Protein AF-U6DM44-F1 (afdb_monomer_lite)

Foldseek 3Di:
DPDDDDDDDPDDDDDDDDDDDPDPPQQCDPPDPPPPDHGPVVVVVVVVVVVVLVVLVVDPPVSSVVVVVVVVVVCCVPPDDPDPD

pLDDT: mean 95.71, std 8.26, range [40.78, 98.5]

Radius of gyration: 19.13 Å; chains: 1; bounding box: 43×34×48 Å

Organism: Neovison vison (NCBI:txid452646)

Secondary structure (DSSP, 8-state):
---------SS----------SS-GGGS-TT-SSS-SPPHHHHHHHHHHHHHHHHHTTS-HHHHHHHHHHHHHHHHHHHS-S---

Sequence (85 aa):
ALWFHNVISEEFGVGVNIFWKHLPSECYDKTDTYGNKDPTAASRAAQILDRALKTLAELPEEYRDFYARRMVLHIQEKAYSRNFE

Structure (mmCIF, N/CA/C/O backbone):
data_AF-U6DM44-F1
#
_entry.id   AF-U6DM44-F1
#
loop_
_atom_site.group_PDB
_atom_site.id
_atom_site.type_symbol
_atom_site.label_atom_id
_atom_site.label_alt_id
_atom_site.label_comp_id
_atom_site.label_asym_id
_atom_site.label_entity_id
_atom_site.label_seq_id
_atom_site.pdbx_PDB_ins_code
_atom_site.Cartn_x
_atom_site.Cartn_y
_atom_site.Cartn_z
_atom_site.occupancy
_atom_site.B_iso_or_equiv
_atom_site.auth_seq_id
_atom_site.auth_comp_id
_atom_site.auth_asym_id
_atom_site.auth_atom_id
_atom_site.pdbx_PDB_model_num
ATOM 1 N N . ALA A 1 1 ? 11.434 4.155 -7.801 1.00 91.56 1 ALA A N 1
ATOM 2 C CA . ALA A 1 1 ? 10.555 3.057 -7.333 1.00 91.56 1 ALA A CA 1
ATOM 3 C C . ALA A 1 1 ? 9.118 3.564 -7.223 1.00 91.56 1 ALA A C 1
ATOM 5 O O . ALA A 1 1 ? 8.957 4.773 -7.128 1.00 91.56 1 ALA A O 1
ATOM 6 N N . LEU A 1 2 ? 8.118 2.670 -7.221 1.00 96.19 2 LEU A N 1
ATOM 7 C CA . LEU A 1 2 ? 6.669 2.952 -7.084 1.00 96.19 2 LEU A CA 1
ATOM 8 C C . LEU A 1 2 ? 5.936 3.516 -8.320 1.00 96.19 2 LEU A C 1
ATOM 10 O O . LEU A 1 2 ? 4.729 3.722 -8.263 1.00 96.19 2 LEU A O 1
ATOM 14 N N . TRP A 1 3 ? 6.625 3.732 -9.442 1.00 97.06 3 TRP A N 1
ATOM 15 C CA . TRP A 1 3 ? 5.997 4.204 -10.680 1.00 97.06 3 TRP A CA 1
ATOM 16 C C . TRP A 1 3 ? 5.491 3.020 -11.505 1.00 97.06 3 TRP A C 1
ATOM 18 O O . TRP A 1 3 ? 6.283 2.177 -11.943 1.00 97.06 3 TRP A O 1
ATOM 28 N N . PHE A 1 4 ? 4.178 2.964 -11.726 1.00 96.88 4 PHE A N 1
ATOM 29 C CA . PHE A 1 4 ? 3.585 2.015 -12.662 1.00 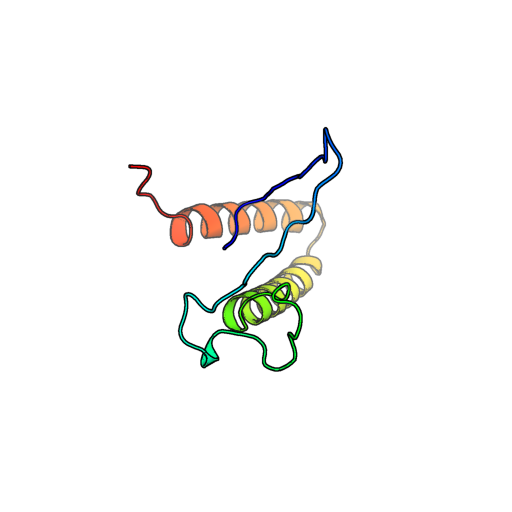96.88 4 PHE A CA 1
ATOM 30 C C . PHE A 1 4 ? 4.096 2.297 -14.077 1.00 96.88 4 PHE A C 1
ATOM 32 O O . PHE A 1 4 ? 4.159 3.449 -14.502 1.00 96.88 4 PHE A O 1
ATOM 39 N N . HIS A 1 5 ? 4.462 1.246 -14.805 1.00 96.12 5 HIS A N 1
ATOM 40 C CA . HIS A 1 5 ? 4.897 1.347 -16.193 1.00 96.12 5 HIS A CA 1
ATOM 41 C C . HIS A 1 5 ? 4.396 0.144 -16.990 1.00 96.12 5 HIS A C 1
ATOM 43 O O . HIS A 1 5 ? 4.246 -0.959 -16.464 1.00 96.12 5 HIS A O 1
ATOM 49 N N . ASN A 1 6 ? 4.135 0.375 -18.272 1.00 97.62 6 ASN A N 1
ATOM 50 C CA . ASN A 1 6 ? 3.830 -0.647 -19.259 1.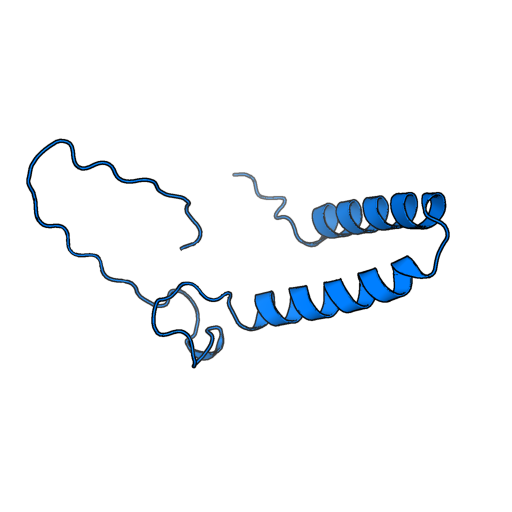00 97.62 6 ASN A CA 1
ATOM 51 C C . ASN A 1 6 ? 4.759 -0.414 -20.453 1.00 97.62 6 ASN A C 1
ATOM 53 O O . ASN A 1 6 ? 4.969 0.733 -20.842 1.00 97.62 6 ASN A O 1
ATOM 57 N N . VAL A 1 7 ? 5.355 -1.481 -20.982 1.00 96.50 7 VAL A N 1
ATOM 58 C CA . VAL A 1 7 ? 6.321 -1.400 -22.083 1.00 96.50 7 VAL A CA 1
ATOM 59 C C . VAL A 1 7 ? 5.825 -2.274 -23.224 1.00 96.50 7 VAL A C 1
ATOM 61 O O . VAL A 1 7 ? 5.487 -3.438 -23.011 1.00 96.50 7 VAL A O 1
ATOM 64 N N . ILE A 1 8 ? 5.809 -1.705 -24.427 1.00 97.75 8 ILE A N 1
ATOM 65 C CA . ILE A 1 8 ? 5.492 -2.388 -25.681 1.00 97.75 8 ILE A CA 1
ATOM 66 C C . ILE A 1 8 ? 6.729 -2.276 -26.576 1.00 97.75 8 ILE A C 1
ATOM 68 O O . ILE A 1 8 ? 7.280 -1.189 -26.731 1.00 97.75 8 ILE A O 1
ATOM 72 N N . SER A 1 9 ? 7.185 -3.396 -27.139 1.00 97.62 9 SER A N 1
ATOM 73 C CA . SER A 1 9 ? 8.287 -3.404 -28.107 1.00 97.62 9 SER A CA 1
ATOM 74 C C . SER A 1 9 ? 7.721 -3.148 -29.501 1.00 97.62 9 SER A C 1
ATOM 76 O O . SER A 1 9 ? 7.075 -4.031 -30.062 1.00 97.62 9 SER A O 1
ATOM 78 N N . GLU A 1 10 ? 7.925 -1.949 -30.043 1.00 98.19 10 GLU A N 1
ATOM 79 C CA . GLU A 1 10 ? 7.472 -1.599 -31.402 1.00 98.19 10 GLU A CA 1
ATOM 80 C C . GLU A 1 10 ? 8.372 -2.214 -32.480 1.00 98.19 10 GLU A C 1
ATOM 82 O O . GLU A 1 10 ? 7.909 -2.606 -33.549 1.00 98.19 10 GLU A O 1
ATOM 87 N N . GLU A 1 11 ? 9.653 -2.369 -32.156 1.00 98.31 11 GLU A N 1
ATOM 88 C CA . GLU A 1 11 ? 10.663 -2.984 -33.008 1.00 98.31 11 GLU A CA 1
ATOM 89 C C . GLU A 1 11 ? 11.442 -4.047 -32.227 1.00 98.31 11 GLU A C 1
ATOM 91 O O . GLU A 1 11 ? 11.331 -4.167 -31.001 1.00 98.31 11 GLU A O 1
ATOM 96 N N . PHE A 1 12 ? 12.241 -4.841 -32.941 1.00 98.19 12 PHE A N 1
ATOM 97 C CA . PHE A 1 12 ? 13.165 -5.775 -32.310 1.00 98.19 12 PHE A CA 1
ATOM 98 C C . PHE A 1 12 ? 14.304 -5.012 -31.620 1.00 98.19 12 PHE A C 1
ATOM 100 O O . PHE A 1 12 ? 15.016 -4.234 -32.250 1.00 98.19 12 PHE A O 1
ATOM 107 N N . GLY A 1 13 ? 14.524 -5.294 -30.337 1.00 97.50 13 GLY A N 1
ATOM 108 C CA . GLY A 1 13 ? 15.617 -4.721 -29.560 1.00 97.50 13 GLY A CA 1
ATOM 109 C C . GLY A 1 13 ? 15.901 -5.526 -28.294 1.00 97.50 13 GLY A C 1
ATOM 110 O O . GLY A 1 13 ? 15.116 -6.386 -27.895 1.00 97.50 13 GLY A O 1
ATOM 111 N N . VAL A 1 14 ? 17.038 -5.249 -27.653 1.00 98.00 14 VAL A N 1
ATOM 112 C CA . VAL A 1 14 ? 17.434 -5.877 -26.384 1.00 98.00 14 VAL A CA 1
ATOM 113 C C . VAL A 1 14 ? 17.573 -4.795 -25.319 1.00 98.00 14 VAL A C 1
ATOM 115 O O . VAL A 1 14 ? 18.431 -3.923 -25.426 1.00 98.00 14 VAL A O 1
ATOM 118 N N . GLY A 1 15 ? 16.729 -4.856 -24.288 1.00 97.00 15 GLY A N 1
ATOM 119 C CA . GLY A 1 15 ? 16.770 -3.957 -23.134 1.00 97.00 15 GLY A CA 1
ATOM 120 C C . GLY A 1 15 ? 17.328 -4.649 -21.892 1.00 97.00 15 GLY A C 1
ATOM 121 O O . GLY A 1 15 ? 16.991 -5.798 -21.612 1.00 97.00 15 GLY A O 1
ATOM 122 N N . VAL A 1 16 ? 18.150 -3.936 -21.121 1.00 97.94 16 VAL A N 1
ATOM 123 C CA . VAL A 1 16 ? 18.671 -4.390 -19.823 1.00 97.94 16 VAL A CA 1
ATOM 124 C C . VAL A 1 16 ? 18.291 -3.358 -18.769 1.00 97.94 16 VAL A C 1
AT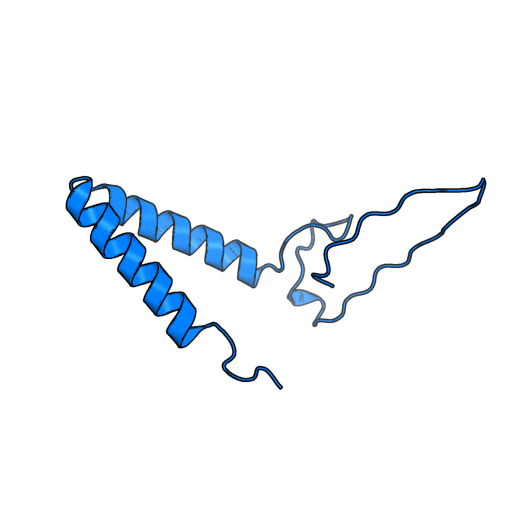OM 126 O O . VAL A 1 16 ? 18.530 -2.169 -18.956 1.00 97.94 16 VAL A O 1
ATOM 129 N N . ASN A 1 17 ? 17.714 -3.812 -17.658 1.00 97.44 17 ASN A N 1
ATOM 130 C CA . ASN A 1 17 ? 17.328 -2.958 -16.538 1.00 97.44 17 ASN A CA 1
ATOM 131 C C . ASN A 1 17 ? 18.159 -3.292 -15.300 1.00 97.44 17 ASN A C 1
ATOM 133 O O . ASN A 1 17 ? 18.529 -4.446 -15.080 1.00 97.44 17 ASN A O 1
ATOM 137 N N . ILE A 1 18 ? 18.426 -2.274 -14.483 1.00 97.81 18 ILE A N 1
ATOM 138 C CA . ILE A 1 18 ? 19.170 -2.403 -13.230 1.00 97.81 18 ILE A CA 1
ATOM 139 C C . ILE A 1 18 ? 18.312 -1.820 -12.112 1.00 97.81 18 ILE A C 1
ATOM 141 O O . ILE A 1 18 ? 17.976 -0.637 -12.133 1.00 97.81 18 ILE A O 1
ATOM 145 N N . PHE A 1 19 ? 17.985 -2.644 -11.119 1.00 97.50 19 PHE A N 1
ATOM 146 C CA . PHE A 1 19 ? 17.376 -2.184 -9.875 1.00 97.50 19 PHE A CA 1
ATOM 147 C C . PHE A 1 19 ? 18.451 -1.884 -8.830 1.00 97.50 19 PHE A C 1
ATOM 149 O O . PHE A 1 19 ? 19.465 -2.575 -8.740 1.00 97.50 19 PHE A O 1
ATOM 156 N N . TRP A 1 20 ? 18.210 -0.867 -8.005 1.00 97.38 20 TRP A N 1
ATOM 157 C CA . TRP A 1 20 ? 19.049 -0.531 -6.857 1.00 97.38 20 TRP A CA 1
ATOM 158 C C . TRP A 1 20 ? 18.185 -0.095 -5.671 1.00 97.38 20 TRP A C 1
ATOM 160 O O . TRP A 1 20 ? 17.017 0.272 -5.817 1.00 97.38 20 TRP A O 1
ATOM 170 N N . LYS A 1 21 ? 18.769 -0.137 -4.473 1.00 97.56 21 LYS A N 1
ATOM 171 C CA . LYS A 1 21 ? 18.101 0.280 -3.238 1.00 97.56 21 LYS A CA 1
ATOM 172 C C . LYS A 1 21 ? 18.173 1.799 -3.101 1.00 97.56 21 LYS A C 1
ATOM 174 O O . LYS A 1 21 ? 19.257 2.371 -3.134 1.00 97.56 21 LYS A O 1
ATOM 179 N N . HIS A 1 22 ? 17.018 2.437 -2.946 1.00 97.56 22 HIS A N 1
ATOM 180 C CA . HIS A 1 22 ? 16.915 3.874 -2.681 1.00 97.56 22 HIS A CA 1
ATOM 181 C C . HIS A 1 22 ? 16.905 4.185 -1.175 1.00 97.56 22 HIS A C 1
ATOM 183 O O . HIS A 1 22 ? 17.400 5.225 -0.755 1.00 97.56 22 HIS A O 1
ATOM 189 N N . LEU A 1 23 ? 16.353 3.274 -0.371 1.00 97.81 23 LEU A N 1
ATOM 190 C CA . LEU A 1 23 ? 16.307 3.352 1.088 1.00 97.81 23 LEU A CA 1
ATOM 191 C C . LEU A 1 23 ? 17.486 2.582 1.713 1.00 97.81 23 LEU A C 1
ATOM 193 O O . LEU A 1 23 ? 18.153 1.805 1.018 1.00 97.81 23 LEU A O 1
ATOM 197 N N . PRO A 1 24 ? 17.727 2.735 3.028 1.00 98.12 24 PRO A N 1
ATOM 198 C CA . PRO A 1 24 ? 18.633 1.860 3.762 1.00 98.12 24 PRO A CA 1
ATOM 199 C C . PRO A 1 24 ? 18.301 0.372 3.564 1.00 98.12 24 PRO A C 1
ATOM 201 O O . PRO A 1 24 ? 17.142 -0.023 3.403 1.00 98.12 24 PRO A O 1
ATOM 204 N N . SER A 1 25 ? 19.332 -0.477 3.535 1.00 96.75 25 SER A N 1
ATOM 205 C CA . SER A 1 25 ? 19.189 -1.886 3.138 1.00 96.75 25 SER A CA 1
ATOM 206 C C . SER A 1 25 ? 18.283 -2.700 4.060 1.00 96.75 25 SER A C 1
ATOM 208 O O . SER A 1 25 ? 17.668 -3.662 3.605 1.00 96.75 25 SER A O 1
ATOM 210 N N . GLU A 1 26 ? 18.196 -2.313 5.326 1.00 96.94 26 GLU A N 1
ATOM 211 C CA . GLU A 1 26 ? 17.363 -2.902 6.369 1.00 96.94 26 GLU A CA 1
ATOM 212 C C . GLU A 1 26 ? 15.860 -2.670 6.167 1.00 96.94 26 GLU A C 1
ATOM 214 O O . GLU A 1 26 ? 15.049 -3.396 6.742 1.00 96.94 26 GLU A O 1
ATOM 219 N N . CYS A 1 27 ? 15.470 -1.698 5.338 1.00 97.88 27 CYS A N 1
ATOM 220 C CA . CYS A 1 27 ? 14.065 -1.441 5.036 1.00 97.88 27 CYS A CA 1
ATOM 221 C C . CYS A 1 27 ? 13.451 -2.525 4.135 1.00 97.88 27 CYS A C 1
ATOM 223 O O . CYS A 1 27 ? 12.231 -2.693 4.136 1.00 97.88 27 CYS A O 1
ATOM 225 N N . TYR A 1 28 ? 14.271 -3.264 3.384 1.00 97.88 28 TYR A N 1
ATOM 226 C CA . TYR A 1 28 ? 13.833 -4.235 2.381 1.00 97.88 28 TYR A CA 1
ATOM 227 C C . TYR A 1 28 ? 13.727 -5.656 2.940 1.00 97.88 28 TYR A C 1
ATOM 229 O O . TYR A 1 28 ? 14.445 -6.041 3.865 1.00 97.88 28 TYR A O 1
ATOM 237 N N . ASP A 1 29 ? 12.836 -6.453 2.356 1.00 97.12 29 ASP A N 1
ATOM 238 C CA . ASP A 1 29 ? 12.702 -7.868 2.689 1.00 97.12 29 ASP A CA 1
ATOM 239 C C . ASP A 1 29 ? 13.944 -8.649 2.219 1.00 97.12 29 ASP A C 1
ATOM 241 O O . ASP A 1 29 ? 14.346 -8.585 1.059 1.00 97.12 29 ASP A O 1
ATOM 245 N N . LYS A 1 30 ? 14.564 -9.412 3.128 1.00 96.12 30 LYS A N 1
ATOM 246 C CA . LYS A 1 30 ? 15.775 -10.205 2.842 1.00 96.12 30 LYS A CA 1
ATOM 247 C C . LYS A 1 30 ? 15.522 -11.383 1.899 1.00 96.12 30 LYS A C 1
ATOM 249 O O . LYS A 1 30 ? 16.466 -11.936 1.349 1.00 96.12 30 LYS A O 1
ATOM 254 N N . THR A 1 31 ? 14.267 -11.792 1.763 1.00 97.00 31 THR A N 1
ATOM 255 C CA . THR A 1 31 ? 13.821 -12.886 0.898 1.00 97.00 31 THR A CA 1
ATOM 256 C C . THR A 1 31 ? 13.371 -12.396 -0.478 1.00 97.00 31 THR A C 1
ATOM 258 O O . THR A 1 31 ? 12.954 -13.211 -1.299 1.00 97.00 31 THR A O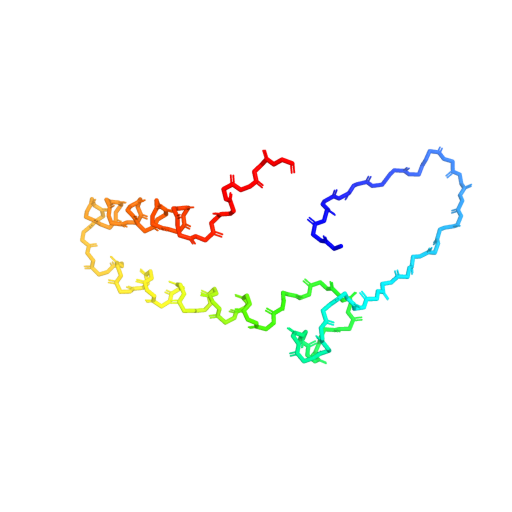 1
ATOM 261 N N . ASP A 1 32 ? 13.420 -11.085 -0.738 1.00 96.69 32 ASP A N 1
ATOM 262 C CA . ASP A 1 32 ? 13.086 -10.521 -2.042 1.00 96.69 32 ASP A CA 1
ATOM 263 C C . ASP A 1 32 ? 14.300 -10.503 -2.970 1.00 96.69 32 ASP A C 1
ATOM 265 O O . ASP A 1 32 ? 15.193 -9.665 -2.854 1.00 96.69 32 ASP A O 1
ATOM 269 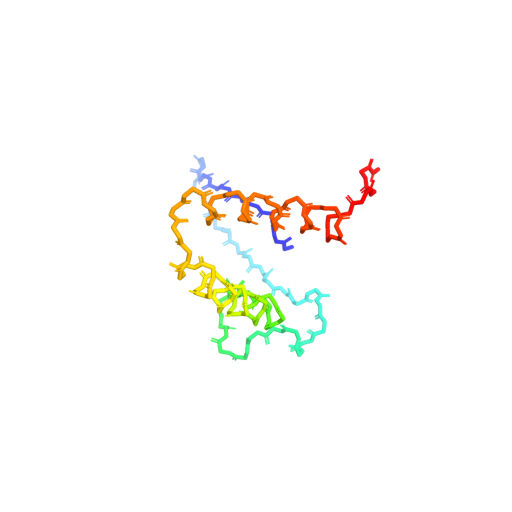N N . THR A 1 33 ? 14.322 -11.444 -3.908 1.00 95.38 33 THR A N 1
ATOM 270 C CA . THR A 1 33 ? 15.356 -11.530 -4.942 1.00 95.38 33 THR A CA 1
ATOM 271 C C . THR A 1 33 ? 14.994 -10.766 -6.214 1.00 95.38 33 THR A C 1
ATOM 273 O O . THR A 1 33 ? 15.872 -10.561 -7.048 1.00 95.38 33 THR A O 1
ATOM 276 N N . TYR A 1 34 ? 13.734 -10.346 -6.376 1.00 95.94 34 TYR A N 1
ATOM 277 C CA . TYR A 1 34 ? 13.258 -9.682 -7.593 1.00 95.94 34 TYR A CA 1
ATOM 278 C C . TYR A 1 34 ? 13.190 -8.156 -7.432 1.00 95.94 34 TYR A C 1
ATOM 280 O O . TYR A 1 34 ? 13.453 -7.425 -8.382 1.00 95.94 34 TYR A O 1
ATOM 288 N N . GLY A 1 35 ? 12.858 -7.669 -6.234 1.00 94.62 35 GLY A N 1
ATOM 289 C CA . GLY A 1 35 ? 12.578 -6.254 -5.967 1.00 94.62 35 GLY A CA 1
ATOM 290 C C . GLY A 1 35 ? 11.086 -5.901 -6.012 1.00 94.62 35 GLY A C 1
ATOM 291 O O . GLY A 1 35 ? 10.749 -4.734 -6.203 1.00 94.62 35 GLY A O 1
ATOM 292 N N . ASN A 1 36 ? 10.204 -6.899 -5.873 1.00 95.44 36 ASN A N 1
ATOM 293 C CA . ASN A 1 36 ? 8.745 -6.733 -5.925 1.00 95.44 36 ASN A CA 1
ATOM 294 C C . ASN A 1 36 ? 8.074 -6.733 -4.549 1.00 95.44 36 ASN A C 1
ATOM 296 O O . ASN A 1 36 ? 6.907 -6.358 -4.457 1.00 95.44 36 ASN A O 1
ATOM 300 N N . LYS A 1 37 ? 8.743 -7.220 -3.498 1.00 97.38 37 LYS A N 1
ATOM 301 C CA . LYS A 1 37 ? 8.129 -7.261 -2.170 1.00 97.38 37 LYS A CA 1
ATOM 302 C C . LYS A 1 37 ? 8.117 -5.866 -1.568 1.00 97.38 37 LYS A C 1
ATOM 304 O O . LYS A 1 37 ? 9.056 -5.084 -1.723 1.00 97.38 37 LYS A O 1
ATOM 309 N N . ASP A 1 38 ? 7.064 -5.594 -0.813 1.00 97.56 38 ASP A N 1
ATOM 310 C CA . ASP A 1 38 ? 6.946 -4.346 -0.079 1.00 97.56 38 ASP A CA 1
ATOM 311 C C . ASP A 1 38 ? 8.080 -4.196 0.953 1.00 97.56 38 ASP A C 1
ATOM 313 O O . ASP A 1 38 ? 8.543 -5.188 1.538 1.00 97.56 38 ASP A O 1
ATOM 317 N N . PRO A 1 39 ? 8.514 -2.955 1.249 1.00 98.06 39 PRO A N 1
ATOM 318 C CA . PRO A 1 39 ? 9.368 -2.689 2.396 1.00 98.06 39 PRO A CA 1
ATOM 319 C C . PRO A 1 39 ? 8.778 -3.295 3.673 1.00 98.06 39 PRO A C 1
ATOM 321 O O . PRO A 1 39 ? 7.569 -3.250 3.904 1.00 98.06 39 PRO A O 1
ATOM 324 N N . THR A 1 40 ? 9.635 -3.808 4.553 1.00 98.06 40 THR A N 1
ATOM 325 C CA . THR A 1 40 ? 9.213 -4.563 5.747 1.00 98.06 40 THR A CA 1
ATOM 326 C C . THR A 1 40 ? 8.245 -3.785 6.645 1.00 98.06 40 THR A C 1
ATOM 328 O O . THR A 1 40 ? 7.349 -4.375 7.253 1.00 98.06 40 THR A O 1
ATOM 331 N N . ALA A 1 41 ? 8.393 -2.458 6.708 1.00 98.25 41 ALA A N 1
ATOM 332 C CA . ALA A 1 41 ? 7.482 -1.565 7.415 1.00 98.25 41 ALA A CA 1
ATOM 333 C C . ALA A 1 41 ? 6.072 -1.543 6.796 1.00 98.25 41 ALA A C 1
ATOM 335 O O . ALA A 1 41 ? 5.094 -1.626 7.537 1.00 98.25 41 ALA A O 1
ATOM 336 N N . ALA A 1 42 ? 5.962 -1.491 5.464 1.00 98.12 42 ALA A N 1
ATOM 337 C CA . ALA A 1 42 ? 4.684 -1.513 4.755 1.00 98.12 42 ALA A CA 1
ATOM 338 C C . ALA A 1 42 ? 3.987 -2.874 4.912 1.00 98.12 42 ALA A C 1
ATOM 340 O O . ALA A 1 42 ? 2.831 -2.917 5.336 1.00 98.12 42 ALA A O 1
ATOM 341 N N . SER A 1 43 ? 4.716 -3.981 4.723 1.00 98.00 43 SER A N 1
ATOM 342 C CA . SER A 1 43 ? 4.196 -5.339 4.956 1.00 98.00 43 SER A CA 1
ATOM 343 C C . SER A 1 43 ? 3.653 -5.513 6.377 1.00 98.00 43 SER A C 1
ATOM 345 O O . SER A 1 43 ? 2.581 -6.080 6.586 1.00 98.00 43 SER A O 1
ATOM 347 N N . ARG A 1 44 ? 4.368 -4.992 7.384 1.00 98.25 44 ARG A N 1
ATOM 348 C CA . ARG A 1 44 ? 3.928 -5.048 8.785 1.00 98.25 44 ARG A CA 1
ATOM 349 C C . ARG A 1 44 ? 2.696 -4.180 9.038 1.00 98.25 44 ARG A C 1
ATOM 351 O O . ARG A 1 44 ? 1.805 -4.607 9.767 1.00 98.25 44 ARG A O 1
ATOM 358 N N . ALA A 1 45 ? 2.639 -2.983 8.458 1.00 98.38 45 ALA A N 1
ATOM 359 C CA . ALA A 1 45 ? 1.486 -2.098 8.586 1.00 98.38 45 ALA A CA 1
ATOM 360 C C . ALA A 1 45 ? 0.218 -2.743 8.002 1.00 98.38 45 ALA A C 1
ATOM 362 O O . ALA A 1 45 ? -0.818 -2.733 8.664 1.00 98.38 45 ALA A O 1
ATOM 363 N N . ALA A 1 46 ? 0.318 -3.390 6.835 1.00 98.00 46 ALA A N 1
ATOM 364 C CA . ALA A 1 46 ? -0.785 -4.142 6.234 1.00 98.00 46 ALA A CA 1
ATOM 365 C C . ALA A 1 46 ? -1.272 -5.286 7.145 1.00 98.00 46 ALA A C 1
ATOM 367 O O . ALA A 1 46 ? -2.464 -5.401 7.413 1.00 98.00 46 ALA A O 1
ATOM 368 N N . GLN A 1 47 ? -0.356 -6.062 7.736 1.00 98.19 47 GLN A N 1
ATOM 369 C CA . GLN A 1 47 ? -0.726 -7.125 8.684 1.00 98.19 47 GLN A CA 1
ATOM 370 C C . GLN A 1 47 ? -1.447 -6.601 9.936 1.00 98.19 47 GLN A C 1
ATOM 372 O O . GLN A 1 47 ? -2.314 -7.280 10.488 1.00 98.19 47 GLN A O 1
ATOM 377 N N . ILE A 1 48 ? -1.069 -5.419 10.431 1.00 98.50 48 ILE A N 1
ATOM 378 C CA . ILE A 1 48 ? -1.743 -4.779 11.569 1.00 98.50 48 ILE A CA 1
ATOM 379 C C . ILE A 1 48 ? -3.131 -4.287 11.151 1.00 98.50 48 ILE A C 1
ATOM 381 O O . ILE A 1 48 ? -4.088 -4.476 11.903 1.00 98.50 48 ILE A O 1
ATOM 385 N N . LEU A 1 49 ? -3.255 -3.710 9.953 1.00 98.12 49 LEU A N 1
ATOM 386 C CA . LEU A 1 49 ? -4.535 -3.285 9.396 1.00 98.12 49 LEU A CA 1
ATOM 387 C C . LEU A 1 49 ? -5.512 -4.464 9.286 1.00 98.12 49 LEU A C 1
ATOM 389 O O . LEU A 1 49 ? -6.639 -4.353 9.763 1.00 98.12 49 LEU A O 1
ATOM 393 N N . ASP A 1 50 ? -5.068 -5.615 8.779 1.00 98.31 50 ASP A N 1
ATOM 394 C CA . ASP A 1 50 ? -5.897 -6.825 8.699 1.00 98.31 50 ASP A CA 1
ATOM 395 C C . ASP A 1 50 ? -6.423 -7.268 10.070 1.00 98.31 50 ASP A C 1
ATOM 397 O O . ASP A 1 50 ? -7.560 -7.725 10.196 1.00 98.31 50 ASP A O 1
ATOM 401 N N . ARG A 1 51 ? -5.613 -7.128 11.128 1.00 98.31 51 ARG A N 1
ATOM 402 C CA . ARG A 1 51 ? -6.049 -7.432 12.502 1.00 98.31 51 ARG A CA 1
ATOM 403 C C . ARG A 1 51 ? -7.125 -6.458 12.974 1.00 98.31 51 ARG A C 1
ATOM 405 O O . ARG A 1 51 ? -8.110 -6.903 13.550 1.00 98.31 51 ARG A O 1
ATOM 412 N N . ALA A 1 52 ? -6.969 -5.164 12.698 1.00 97.50 52 ALA A N 1
ATOM 413 C CA . ALA A 1 52 ? -7.978 -4.163 13.041 1.00 97.50 52 ALA A CA 1
ATOM 414 C C . ALA A 1 52 ? -9.303 -4.411 12.298 1.00 97.50 52 ALA A C 1
ATOM 416 O O . ALA A 1 52 ? -10.375 -4.333 12.898 1.00 97.50 52 ALA A O 1
ATOM 417 N N . LEU A 1 53 ? -9.234 -4.778 11.014 1.00 97.94 53 LEU A N 1
ATOM 418 C CA . LEU A 1 53 ? -10.413 -5.106 10.211 1.00 97.94 53 LEU A CA 1
ATOM 419 C C . LEU A 1 53 ? -11.121 -6.376 10.701 1.00 97.94 53 LEU A C 1
ATOM 421 O O . LEU A 1 53 ? -12.348 -6.429 10.663 1.00 97.94 53 LEU A O 1
ATOM 425 N N . LYS A 1 54 ? -10.383 -7.368 11.219 1.00 98.38 54 LYS A N 1
ATOM 426 C CA . LYS A 1 54 ? -10.978 -8.555 11.860 1.00 98.38 54 LYS A CA 1
ATOM 427 C C . LYS A 1 54 ? -11.791 -8.196 13.100 1.00 98.38 54 LYS A C 1
ATOM 429 O O . LYS A 1 54 ? -12.895 -8.699 13.241 1.00 98.38 54 LYS A O 1
ATOM 434 N N . THR A 1 55 ? -11.290 -7.303 13.951 1.00 98.00 55 THR A N 1
ATOM 435 C CA . THR A 1 55 ? -12.052 -6.819 15.114 1.00 98.00 55 THR A CA 1
ATOM 436 C C . THR A 1 55 ? -13.290 -6.040 14.677 1.00 98.00 55 THR A C 1
ATOM 438 O O . THR A 1 55 ? -14.371 -6.223 15.226 1.00 98.00 55 THR A O 1
ATOM 441 N N . LEU A 1 56 ? -13.174 -5.205 13.640 1.00 97.06 56 LEU A N 1
ATOM 442 C CA . LEU A 1 56 ? -14.318 -4.460 13.115 1.00 97.06 56 LEU A CA 1
ATOM 443 C C . LEU A 1 56 ? -15.394 -5.372 12.501 1.00 97.06 56 LEU A C 1
ATOM 445 O O . LEU A 1 56 ? -16.570 -5.013 12.477 1.00 97.06 56 LEU A O 1
ATOM 449 N N . ALA A 1 57 ? -15.003 -6.554 12.021 1.00 97.38 57 ALA A N 1
ATOM 450 C CA . ALA A 1 57 ? -15.912 -7.535 11.441 1.00 97.38 57 ALA A CA 1
ATOM 451 C C . ALA A 1 57 ? -16.888 -8.162 12.452 1.00 97.38 57 ALA A C 1
ATOM 453 O O . ALA A 1 57 ? -17.859 -8.778 12.021 1.00 97.38 57 ALA A O 1
ATOM 454 N N . GLU A 1 58 ? -16.662 -7.989 13.758 1.00 97.62 58 GLU A N 1
ATOM 455 C CA . GLU A 1 58 ? -17.566 -8.450 14.822 1.00 97.62 58 GLU A CA 1
ATOM 456 C C . GLU A 1 58 ? -18.843 -7.594 14.930 1.00 97.62 58 GLU A C 1
ATOM 458 O O . GLU A 1 58 ? -19.830 -8.021 15.529 1.00 97.62 58 GLU A O 1
ATOM 463 N N . LEU A 1 59 ? -18.846 -6.391 14.344 1.00 97.25 59 LEU A N 1
ATOM 464 C CA . LEU A 1 59 ? -20.010 -5.507 14.310 1.00 97.25 59 LEU A CA 1
ATOM 465 C C . LEU A 1 59 ? -20.985 -5.881 13.179 1.00 97.25 59 LEU A C 1
ATOM 467 O O . LEU A 1 59 ? -20.562 -6.403 12.142 1.00 97.25 59 LEU A O 1
ATOM 471 N N . PRO A 1 60 ? -22.282 -5.531 13.315 1.00 98.44 60 PRO A N 1
ATOM 472 C CA . PRO A 1 60 ? -23.218 -5.583 12.200 1.00 98.44 60 PRO A CA 1
ATOM 473 C C . PRO A 1 60 ? -22.710 -4.769 11.008 1.00 98.44 60 PRO A C 1
ATOM 475 O O . PRO A 1 60 ? -22.016 -3.762 11.168 1.00 98.44 60 PRO A O 1
ATOM 478 N N . GLU A 1 61 ? -23.092 -5.197 9.808 1.00 96.94 61 GLU A N 1
ATOM 479 C CA . GLU A 1 61 ? -22.562 -4.671 8.549 1.00 96.94 61 GLU A CA 1
ATOM 480 C C . GLU A 1 61 ? -22.640 -3.143 8.435 1.00 96.94 61 GLU A C 1
ATOM 482 O O . GLU A 1 61 ? -21.655 -2.517 8.048 1.00 96.94 61 GLU A O 1
ATOM 487 N N . GLU A 1 62 ? -23.760 -2.545 8.840 1.00 97.50 62 GLU A N 1
ATOM 488 C CA . GLU A 1 62 ? -23.973 -1.095 8.794 1.00 97.50 62 GLU A CA 1
ATOM 489 C C . GLU A 1 62 ? -22.966 -0.326 9.667 1.00 97.50 62 GLU A C 1
ATOM 491 O O . GLU A 1 62 ? -22.362 0.657 9.235 1.00 97.50 62 GLU A O 1
ATOM 496 N N . TYR A 1 63 ? -22.708 -0.817 10.882 1.00 97.56 63 TYR A N 1
ATOM 497 C CA . TYR A 1 63 ? -21.741 -0.209 11.797 1.00 97.56 63 TYR A CA 1
ATOM 498 C C . TYR A 1 63 ? -20.312 -0.400 11.289 1.00 97.56 63 TYR A C 1
ATOM 500 O O . TYR A 1 63 ? -19.499 0.526 11.332 1.00 97.56 63 TYR A O 1
ATOM 508 N N . ARG A 1 64 ? -20.005 -1.595 10.776 1.00 98.12 64 ARG A N 1
ATOM 509 C CA . ARG A 1 64 ? -18.704 -1.903 10.181 1.00 98.12 64 ARG A CA 1
ATOM 510 C C . ARG A 1 64 ? -18.397 -0.985 8.996 1.00 98.12 64 ARG A C 1
ATOM 512 O O . ARG A 1 64 ? -17.291 -0.454 8.943 1.00 98.12 64 ARG A O 1
ATOM 519 N N . ASP A 1 65 ? -19.347 -0.770 8.082 1.00 98.31 65 ASP A N 1
ATOM 520 C CA . ASP A 1 65 ? -19.178 0.145 6.940 1.00 98.31 65 ASP A CA 1
ATOM 521 C C . ASP A 1 65 ? -18.898 1.577 7.415 1.00 98.31 65 ASP A C 1
ATOM 523 O O . ASP A 1 65 ? -17.904 2.185 7.002 1.00 98.31 65 ASP A O 1
ATOM 527 N N . PHE A 1 66 ? -19.699 2.081 8.359 1.00 98.38 66 PHE A N 1
ATOM 528 C CA . PHE A 1 66 ? -19.519 3.423 8.909 1.00 98.38 66 PHE A CA 1
ATOM 529 C C . PHE A 1 66 ? -18.108 3.630 9.488 1.00 98.38 66 PHE A C 1
ATOM 531 O O . PHE A 1 66 ? -17.411 4.597 9.155 1.00 98.38 66 PHE A O 1
ATOM 538 N N . TYR A 1 67 ? -17.649 2.706 10.335 1.00 98.50 67 TYR A N 1
ATOM 539 C CA . TYR A 1 67 ? -16.332 2.814 10.961 1.00 98.50 67 TYR A CA 1
ATOM 540 C C . TYR A 1 67 ? -15.180 2.557 9.984 1.00 98.50 67 TYR A C 1
ATOM 542 O O . TYR A 1 67 ? -14.136 3.199 10.116 1.00 98.50 67 TYR A O 1
ATOM 550 N N . ALA A 1 68 ? -15.361 1.706 8.971 1.00 98.38 68 ALA A N 1
ATOM 551 C CA . ALA A 1 68 ? -14.359 1.500 7.928 1.00 98.38 68 ALA A CA 1
ATOM 552 C C . ALA A 1 68 ? -14.107 2.793 7.135 1.00 98.38 68 ALA A C 1
ATOM 554 O O . ALA A 1 68 ? -12.956 3.208 6.977 1.00 98.38 68 ALA A O 1
ATOM 555 N N . ARG A 1 69 ? -15.169 3.500 6.719 1.00 98.31 69 ARG A N 1
ATOM 556 C CA . ARG A 1 69 ? -15.053 4.811 6.050 1.00 98.31 69 ARG A CA 1
ATOM 557 C C . ARG A 1 69 ? -14.334 5.835 6.925 1.00 98.31 69 ARG A C 1
ATOM 559 O O . ARG A 1 69 ? -13.465 6.560 6.442 1.00 98.31 69 ARG A O 1
ATOM 566 N N . ARG A 1 70 ? -14.639 5.861 8.228 1.00 98.06 70 ARG A N 1
ATOM 567 C CA . ARG A 1 70 ? -13.946 6.727 9.194 1.00 98.06 70 ARG A CA 1
ATOM 568 C C . ARG A 1 70 ? -12.447 6.413 9.279 1.00 98.06 70 ARG A C 1
ATOM 570 O O . ARG A 1 70 ? -11.647 7.343 9.342 1.00 98.06 70 ARG A O 1
ATOM 577 N N . MET A 1 71 ? -12.056 5.137 9.276 1.00 98.25 71 MET A N 1
ATOM 578 C CA . MET A 1 71 ? -10.641 4.741 9.282 1.00 98.25 71 MET A CA 1
ATOM 579 C C . MET A 1 71 ? -9.918 5.202 8.013 1.00 98.25 71 MET A C 1
ATOM 581 O O . MET A 1 71 ? -8.813 5.731 8.113 1.00 98.25 71 MET A O 1
ATOM 585 N N . VAL A 1 72 ? -10.548 5.075 6.839 1.00 98.25 72 VAL A N 1
ATOM 586 C CA . VAL A 1 72 ? -9.984 5.572 5.571 1.00 98.25 72 VAL A CA 1
ATOM 587 C C . VAL A 1 72 ? -9.736 7.079 5.632 1.00 98.25 72 VAL A C 1
ATOM 589 O O . VAL A 1 72 ? -8.623 7.515 5.344 1.00 98.25 72 VAL A O 1
ATOM 592 N N . LEU A 1 73 ? -10.724 7.865 6.074 1.00 98.00 73 LEU A N 1
ATOM 593 C CA . LEU A 1 73 ? -10.573 9.317 6.226 1.00 98.00 73 LEU A CA 1
ATOM 594 C C . LEU A 1 73 ? -9.434 9.675 7.187 1.00 98.00 73 LEU A C 1
ATOM 596 O O . LEU A 1 73 ? -8.651 10.581 6.914 1.00 98.00 73 LEU A O 1
ATOM 600 N N . HIS A 1 74 ? -9.303 8.935 8.289 1.00 97.94 74 HIS A N 1
ATOM 601 C CA . HIS A 1 74 ? -8.226 9.151 9.248 1.00 97.94 74 HIS A CA 1
ATOM 602 C C . HIS A 1 74 ? -6.839 8.868 8.650 1.00 97.94 74 HIS A C 1
ATOM 604 O O . HIS A 1 74 ? -5.900 9.631 8.878 1.00 97.94 74 HIS A O 1
ATOM 610 N N . ILE A 1 75 ? -6.710 7.799 7.855 1.00 97.38 75 ILE A N 1
ATOM 611 C CA . ILE A 1 75 ? -5.470 7.471 7.136 1.00 97.38 75 ILE A CA 1
ATOM 612 C C . ILE A 1 75 ? -5.140 8.574 6.129 1.00 97.38 75 ILE A C 1
ATOM 614 O O . ILE A 1 75 ? -4.006 9.050 6.106 1.00 97.38 75 ILE A O 1
ATOM 618 N N . GLN A 1 76 ? -6.121 9.010 5.337 1.00 96.56 76 GLN A N 1
ATOM 619 C CA . GLN A 1 76 ? -5.937 10.097 4.375 1.00 96.56 76 GLN A CA 1
ATOM 620 C C . GLN A 1 76 ? -5.478 11.384 5.069 1.00 96.56 76 GLN A C 1
ATOM 622 O O . GLN A 1 76 ? -4.510 12.000 4.642 1.00 96.56 76 GLN A O 1
ATOM 627 N N . GLU A 1 77 ? -6.110 11.770 6.179 1.00 96.19 77 GLU A N 1
ATOM 628 C CA . GLU A 1 77 ? -5.768 13.000 6.899 1.00 96.19 77 GLU A CA 1
ATOM 629 C C . GLU A 1 77 ? -4.354 12.976 7.506 1.00 96.19 77 GLU A C 1
ATOM 631 O O . GLU A 1 77 ? -3.670 14.005 7.515 1.00 96.19 77 GLU A O 1
ATOM 636 N N . LYS A 1 78 ? -3.939 11.830 8.065 1.00 96.56 78 LYS A N 1
ATOM 637 C CA . LYS A 1 78 ? -2.706 11.708 8.860 1.00 96.56 78 LYS A CA 1
ATOM 638 C C . LYS A 1 78 ? -1.487 11.248 8.071 1.00 96.56 78 LYS A C 1
ATOM 64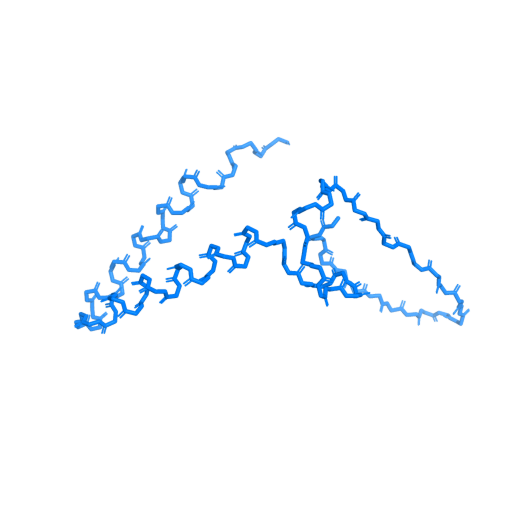0 O O . LYS A 1 78 ? -0.379 11.616 8.449 1.00 96.56 78 LYS A O 1
ATOM 645 N N . ALA A 1 79 ? -1.672 10.413 7.050 1.00 95.69 79 ALA A N 1
ATOM 646 C CA . ALA A 1 79 ? -0.572 9.747 6.356 1.00 95.69 79 ALA A CA 1
ATOM 647 C C . ALA A 1 79 ? -0.339 10.264 4.933 1.00 95.69 79 ALA A C 1
ATOM 649 O O . ALA A 1 79 ? 0.755 10.068 4.405 1.00 95.69 79 ALA A O 1
ATOM 650 N N . TYR A 1 80 ? -1.324 10.909 4.295 1.00 96.50 80 TYR A N 1
ATOM 651 C CA . TYR A 1 80 ? -1.093 11.491 2.973 1.00 96.50 80 TYR A CA 1
ATOM 652 C C . TYR A 1 80 ? -0.366 12.826 3.126 1.00 96.50 80 TYR A C 1
ATOM 654 O O . TYR A 1 80 ? -0.699 13.649 3.981 1.00 96.50 80 TYR A O 1
ATOM 662 N N . SER A 1 81 ? 0.643 13.037 2.283 1.00 92.88 81 SER A N 1
ATOM 663 C CA . SER A 1 81 ? 1.328 14.323 2.203 1.00 92.88 81 SER A CA 1
ATOM 664 C C . SER A 1 81 ? 0.339 15.407 1.775 1.00 92.88 81 SER A C 1
ATOM 666 O O . SER A 1 81 ? -0.438 15.213 0.842 1.00 92.88 81 SER A O 1
ATOM 668 N N . ARG A 1 82 ? 0.390 16.563 2.442 1.00 82.88 82 ARG A N 1
ATOM 669 C CA . ARG A 1 82 ? -0.334 17.776 2.022 1.00 82.88 82 ARG A CA 1
ATOM 670 C C . ARG A 1 82 ? 0.459 18.609 1.016 1.00 82.88 82 ARG A C 1
ATOM 672 O O . ARG A 1 82 ? -0.075 19.568 0.470 1.00 82.88 82 ARG A O 1
ATOM 679 N N . ASN A 1 83 ? 1.710 18.233 0.771 1.00 69.50 83 ASN A N 1
ATOM 680 C CA . ASN A 1 83 ? 2.583 18.909 -0.171 1.00 69.50 83 ASN A CA 1
ATOM 681 C C . ASN A 1 83 ? 2.328 18.308 -1.556 1.00 69.50 83 ASN A C 1
ATOM 683 O O . ASN A 1 83 ? 2.982 17.341 -1.945 1.00 69.50 83 ASN A O 1
ATOM 687 N N . PHE A 1 84 ? 1.321 18.842 -2.244 1.00 55.75 84 PHE A N 1
ATOM 688 C CA . PHE A 1 84 ? 1.232 18.797 -3.700 1.00 55.75 84 PHE A CA 1
ATOM 689 C C . PHE A 1 84 ? 1.824 20.112 -4.226 1.00 55.75 84 PHE A C 1
ATOM 691 O O . PHE A 1 84 ? 1.085 21.032 -4.565 1.00 55.75 84 PHE A O 1
ATOM 698 N N . GLU A 1 85 ? 3.153 20.206 -4.217 1.00 40.78 85 GLU A N 1
ATOM 699 C CA . GLU A 1 85 ? 3.934 21.141 -5.040 1.00 40.78 85 GLU A CA 1
ATOM 700 C C . GLU A 1 85 ? 4.919 20.326 -5.878 1.00 40.78 85 GLU A C 1
ATOM 702 O O . GLU A 1 85 ? 5.553 19.409 -5.302 1.00 40.78 85 GLU A O 1
#